Protein AF-A0A0C2BGN0-F1 (afdb_monomer_lite)

Secondary structure (DSSP, 8-state):
---HHHHHHHHHHHTTPPPPHHHHHTS-HHHHHHHHHHHHHHHPPEEEEEEEE--TT------HHHHHHHHHHHHHHHTTT--EEEEEEEE-

Organism: NCBI:txid51022

Structure (mmCIF, N/CA/C/O backbone):
data_AF-A0A0C2BGN0-F1
#
_entry.id   AF-A0A0C2BGN0-F1
#
loop_
_atom_site.group_PDB
_atom_site.id
_atom_site.type_symbol
_atom_site.label_atom_id
_atom_site.label_alt_id
_atom_site.label_comp_id
_atom_site.label_asym_id
_atom_site.label_entity_id
_atom_site.label_seq_id
_atom_site.pdbx_PDB_ins_code
_atom_site.Cartn_x
_atom_site.Cartn_y
_atom_site.Cartn_z
_atom_site.occupancy
_atom_site.B_iso_or_equiv
_atom_site.auth_seq_id
_atom_site.auth_comp_id
_atom_site.auth_asym_id
_atom_site.auth_atom_id
_atom_site.pdbx_PDB_model_num
ATOM 1 N N . MET A 1 1 ? -14.292 -19.850 24.625 1.00 54.59 1 MET A N 1
ATOM 2 C CA . MET A 1 1 ? -15.292 -18.809 24.298 1.00 54.59 1 MET A CA 1
ATOM 3 C C . MET A 1 1 ? -14.693 -17.893 23.255 1.00 54.59 1 MET A C 1
ATOM 5 O O . MET A 1 1 ? -13.524 -17.556 23.372 1.00 54.59 1 MET A O 1
ATOM 9 N N . VAL A 1 2 ? -15.456 -17.557 22.223 1.00 53.97 2 VAL A N 1
ATOM 10 C CA . VAL A 1 2 ? -15.005 -16.693 21.131 1.00 53.97 2 VAL A CA 1
ATOM 11 C C . VAL A 1 2 ? -15.200 -15.233 21.556 1.00 53.97 2 VAL A C 1
ATOM 13 O O . VAL A 1 2 ? -16.301 -14.859 21.953 1.00 53.97 2 VAL A O 1
ATOM 16 N N . ASP A 1 3 ? -14.134 -14.432 21.525 1.00 70.25 3 ASP A N 1
ATOM 17 C CA . ASP A 1 3 ? -14.149 -13.011 21.901 1.00 70.25 3 ASP A CA 1
ATOM 18 C C . ASP A 1 3 ? -14.866 -12.196 20.809 1.00 70.25 3 ASP A C 1
ATOM 20 O O . ASP A 1 3 ? -14.280 -11.775 19.809 1.00 70.25 3 ASP A O 1
ATOM 24 N N . VAL A 1 4 ? -16.184 -12.054 20.971 1.00 72.62 4 VAL A N 1
ATOM 25 C CA . VAL A 1 4 ? -17.081 -11.357 20.036 1.00 72.62 4 VAL A CA 1
ATOM 26 C C . VAL A 1 4 ? -16.629 -9.909 19.762 1.00 72.62 4 VAL A C 1
ATOM 28 O O . VAL A 1 4 ? -16.605 -9.526 18.590 1.00 72.62 4 VAL A O 1
ATOM 31 N N . PRO A 1 5 ? -16.214 -9.101 20.762 1.00 66.69 5 PRO A N 1
ATOM 32 C CA . PRO A 1 5 ? -15.586 -7.797 20.531 1.00 66.69 5 PRO A CA 1
ATOM 33 C C . PRO A 1 5 ? -14.368 -7.842 19.602 1.00 66.69 5 PRO A C 1
ATOM 35 O O . PRO A 1 5 ? -14.252 -7.014 18.696 1.00 66.69 5 PRO A O 1
ATOM 38 N N . HIS A 1 6 ? -13.479 -8.820 19.792 1.00 64.06 6 HIS A N 1
ATOM 39 C CA . HIS A 1 6 ? -12.293 -8.976 18.955 1.00 64.06 6 HIS A CA 1
ATOM 40 C C . HIS A 1 6 ? -12.662 -9.329 17.509 1.00 64.06 6 HIS A C 1
ATOM 42 O O . HIS A 1 6 ? -12.184 -8.686 16.575 1.00 64.06 6 HIS A O 1
ATOM 48 N N . LEU A 1 7 ? -13.582 -10.272 17.310 1.00 65.62 7 LEU A N 1
ATOM 49 C CA . LEU A 1 7 ? -14.094 -10.618 15.980 1.00 65.62 7 LEU A CA 1
ATOM 50 C C . LEU A 1 7 ? -14.762 -9.436 15.282 1.00 65.62 7 LEU A C 1
ATOM 52 O O . LEU A 1 7 ? -14.507 -9.195 14.107 1.00 65.62 7 LEU A O 1
ATOM 56 N N . ASN A 1 8 ? -15.559 -8.658 16.009 1.00 68.12 8 ASN A N 1
ATOM 57 C CA . ASN A 1 8 ? -16.207 -7.470 15.464 1.00 68.12 8 ASN A CA 1
ATOM 58 C C . ASN A 1 8 ? -15.168 -6.415 15.039 1.00 68.12 8 ASN A C 1
ATOM 60 O O . ASN A 1 8 ? -15.316 -5.785 13.996 1.00 68.12 8 ASN A O 1
ATOM 64 N N . SER A 1 9 ? -14.069 -6.274 15.792 1.00 64.88 9 SER A N 1
ATOM 65 C CA . SER A 1 9 ? -12.955 -5.403 15.396 1.00 64.88 9 SER A CA 1
ATOM 66 C C . SER A 1 9 ? -12.246 -5.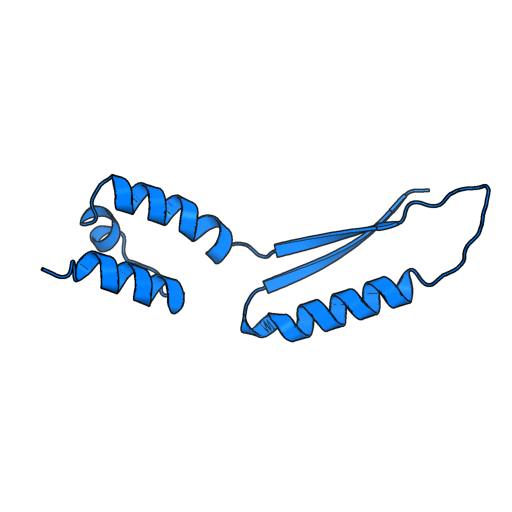888 14.123 1.00 64.88 9 SER A C 1
ATOM 68 O O . SER A 1 9 ? -11.918 -5.068 13.270 1.00 64.88 9 SER A O 1
ATOM 70 N N . ILE A 1 10 ? -12.084 -7.206 13.940 1.00 65.00 10 ILE A N 1
ATOM 71 C CA . ILE A 1 10 ? -11.489 -7.797 12.729 1.00 65.00 10 ILE A CA 1
ATOM 72 C C . ILE A 1 10 ? -12.407 -7.596 11.519 1.00 65.00 10 ILE A C 1
ATOM 74 O O . ILE A 1 10 ? -11.932 -7.183 10.466 1.00 65.00 10 ILE A O 1
ATOM 78 N N . VAL A 1 11 ? -13.711 -7.840 11.667 1.00 66.88 11 VAL A N 1
ATOM 79 C CA . VAL A 1 11 ? -14.692 -7.681 10.581 1.00 66.88 11 VAL A CA 1
ATOM 80 C C . VAL A 1 11 ? -14.808 -6.215 10.163 1.00 66.88 11 VAL A C 1
ATOM 82 O O . VAL A 1 11 ? -14.719 -5.911 8.979 1.00 66.88 11 VAL A O 1
ATOM 85 N N . LYS A 1 12 ? -14.912 -5.280 11.116 1.00 67.25 12 LYS A N 1
ATOM 86 C CA . LYS A 1 12 ? -14.928 -3.839 10.808 1.00 67.25 12 LYS A CA 1
ATOM 87 C C . LYS A 1 12 ? -13.637 -3.361 10.153 1.00 67.25 12 LYS A C 1
ATOM 89 O O . LYS A 1 12 ? -13.685 -2.511 9.269 1.00 67.25 12 LYS A O 1
ATOM 94 N N . ARG A 1 13 ? -12.493 -3.921 10.557 1.00 63.50 13 ARG A N 1
ATOM 95 C CA . ARG A 1 13 ? -11.193 -3.675 9.922 1.00 63.50 13 ARG A CA 1
ATOM 96 C C . ARG A 1 13 ? -11.195 -4.124 8.460 1.00 63.50 13 ARG A C 1
ATOM 98 O O . ARG A 1 13 ? -10.784 -3.349 7.602 1.00 63.50 13 ARG A O 1
ATOM 105 N N . ASP A 1 14 ? -11.676 -5.335 8.185 1.00 64.06 14 ASP A N 1
ATOM 106 C CA . ASP A 1 14 ? -11.765 -5.887 6.826 1.00 64.06 14 ASP A CA 1
ATOM 107 C C . ASP A 1 14 ? -12.710 -5.066 5.937 1.00 64.06 14 ASP A C 1
ATOM 109 O O . ASP A 1 14 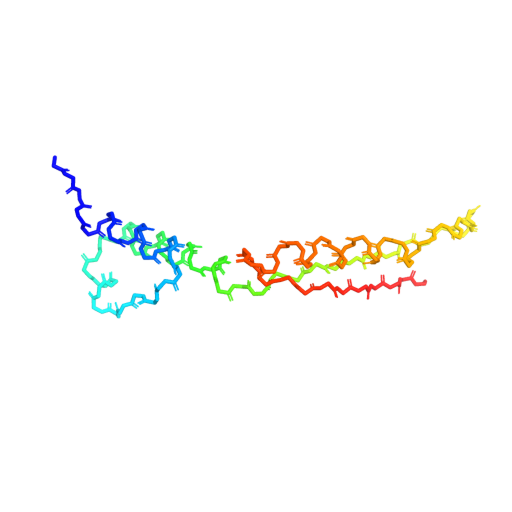? -12.412 -4.788 4.778 1.00 64.06 14 ASP A O 1
ATOM 113 N N . LEU A 1 15 ? -13.811 -4.588 6.520 1.00 63.28 15 LEU A N 1
ATOM 114 C CA . LEU A 1 15 ? -14.807 -3.750 5.852 1.00 63.28 15 LEU A CA 1
ATOM 115 C C . LEU A 1 15 ? -14.435 -2.257 5.794 1.00 63.28 15 LEU A C 1
ATOM 117 O O . LEU A 1 15 ? -15.174 -1.471 5.204 1.00 63.28 15 LEU A O 1
ATOM 121 N N . ARG A 1 16 ? -13.301 -1.845 6.382 1.00 66.81 16 ARG A N 1
ATOM 122 C CA . ARG A 1 16 ? -12.860 -0.436 6.501 1.00 66.81 16 ARG A CA 1
ATOM 123 C C . ARG A 1 16 ? -13.870 0.487 7.181 1.00 66.81 16 ARG A C 1
ATOM 125 O O . ARG A 1 16 ? -13.903 1.694 6.931 1.00 66.81 16 ARG A O 1
ATOM 132 N N . GLU A 1 17 ? -14.683 -0.060 8.072 1.00 66.44 17 GLU A N 1
ATOM 133 C CA . GLU A 1 17 ? -15.657 0.718 8.820 1.00 66.44 17 GLU A CA 1
ATOM 134 C C . GLU A 1 17 ? -14.989 1.430 9.999 1.00 66.44 17 GLU A C 1
ATOM 136 O O . GLU A 1 17 ? -14.270 0.828 10.803 1.00 66.44 17 GLU A O 1
ATOM 141 N N . LYS A 1 18 ? -15.247 2.736 10.135 1.00 65.38 18 LYS A N 1
ATOM 142 C CA . LYS A 1 18 ? -14.764 3.513 11.282 1.00 65.38 18 LYS A CA 1
ATOM 143 C C . LYS A 1 18 ? -15.364 2.967 12.577 1.00 65.38 18 LYS A C 1
ATOM 145 O O . LYS A 1 18 ? -16.583 2.927 12.742 1.00 65.38 18 LYS A O 1
ATOM 150 N N . MET A 1 19 ? -14.503 2.617 13.531 1.00 70.81 19 MET A N 1
ATOM 151 C CA . MET A 1 19 ? -14.938 2.321 14.893 1.00 70.81 19 MET A CA 1
ATOM 152 C C . MET A 1 19 ? -15.129 3.599 15.700 1.00 70.81 19 MET A C 1
ATOM 154 O O . MET A 1 19 ? -14.373 4.562 15.570 1.00 70.81 19 MET A O 1
ATOM 158 N N . GLN A 1 20 ? -16.135 3.583 16.566 1.00 76.56 20 GLN A N 1
ATOM 159 C CA . GLN A 1 20 ? -16.443 4.702 17.440 1.00 76.56 20 GLN A CA 1
ATOM 160 C C . GLN A 1 20 ? -15.515 4.720 18.668 1.00 76.56 20 GLN A C 1
ATOM 162 O O . GLN A 1 20 ? -15.129 3.648 19.142 1.00 76.56 20 GLN A O 1
ATOM 167 N N . PRO A 1 21 ? -15.185 5.892 19.242 1.00 73.69 21 PRO A N 1
ATOM 168 C CA . PRO A 1 21 ? -14.211 6.001 20.335 1.00 73.69 21 PRO A CA 1
ATOM 169 C C . PRO A 1 21 ? -14.512 5.107 21.548 1.00 73.69 21 PRO A C 1
ATOM 171 O O . PRO A 1 21 ? -13.609 4.484 22.102 1.00 73.69 21 PRO A O 1
ATOM 174 N N . TRP A 1 22 ? -15.787 4.965 21.925 1.00 74.06 22 TRP A N 1
ATOM 175 C CA . TRP A 1 22 ? -16.198 4.097 23.037 1.00 74.06 22 TRP A CA 1
ATOM 176 C C . TRP A 1 22 ? -15.980 2.605 22.750 1.00 74.06 22 TRP A C 1
ATOM 178 O O . TRP A 1 22 ? -15.723 1.830 23.666 1.00 74.06 22 TRP A O 1
ATOM 188 N N . GLN A 1 23 ? -16.043 2.195 21.480 1.00 73.75 23 GLN A N 1
ATOM 189 C CA . GLN A 1 23 ? -15.770 0.815 21.067 1.00 73.75 23 GLN A CA 1
ATOM 190 C C . GLN A 1 23 ? -14.280 0.500 21.183 1.00 73.75 23 GLN A C 1
ATOM 192 O O . GLN A 1 23 ? -13.921 -0.611 21.553 1.00 73.75 23 GLN A O 1
ATOM 197 N N . ILE A 1 24 ? -13.420 1.488 20.914 1.00 71.25 24 ILE A N 1
ATOM 198 C CA . ILE A 1 24 ? -11.968 1.373 21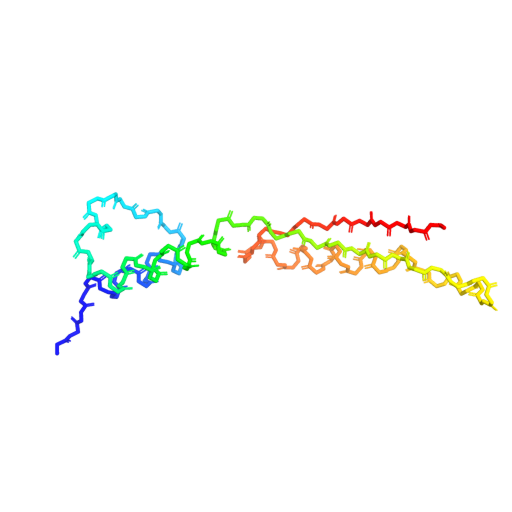.085 1.00 71.25 24 ILE A CA 1
ATOM 199 C C . ILE A 1 24 ? -11.627 1.269 22.575 1.00 71.25 24 ILE A C 1
ATOM 201 O O . ILE A 1 24 ? -10.861 0.394 22.967 1.00 71.25 24 ILE A O 1
ATOM 205 N N . ALA A 1 25 ? -12.242 2.110 23.411 1.00 76.50 25 ALA A N 1
ATOM 206 C CA . ALA A 1 25 ? -12.017 2.119 24.856 1.00 76.50 25 ALA A CA 1
ATOM 207 C C . ALA A 1 25 ? -12.438 0.809 25.552 1.00 76.50 25 ALA A C 1
ATOM 209 O O . 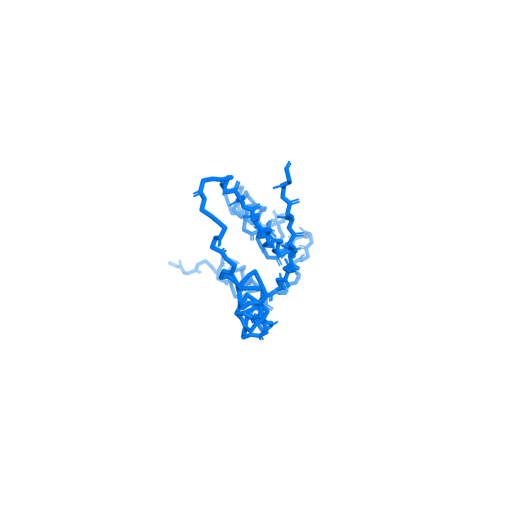ALA A 1 25 ? -11.855 0.448 26.570 1.00 76.50 25 ALA A O 1
ATOM 210 N N . ALA A 1 26 ? -13.414 0.085 24.994 1.00 79.94 26 ALA A N 1
ATOM 211 C CA . ALA A 1 26 ? -13.864 -1.212 25.502 1.00 79.94 26 ALA A CA 1
ATOM 212 C C . ALA A 1 26 ? -12.925 -2.385 25.147 1.00 79.94 26 ALA A C 1
ATOM 214 O O . ALA A 1 26 ? -13.078 -3.478 25.692 1.00 79.94 26 ALA A O 1
ATOM 215 N N . LEU A 1 27 ? -11.964 -2.190 24.234 1.00 76.94 27 LEU A N 1
ATOM 216 C CA . LEU A 1 27 ? -10.963 -3.203 23.898 1.00 76.94 27 LEU A CA 1
ATOM 217 C C . LEU A 1 27 ? -9.878 -3.284 24.975 1.00 76.94 27 LEU A C 1
ATOM 219 O O . LEU A 1 27 ? -9.554 -2.295 25.632 1.00 76.94 27 LEU A O 1
ATOM 223 N N . SER A 1 28 ? -9.248 -4.452 25.101 1.00 82.19 28 SER A N 1
ATOM 224 C CA . SER A 1 28 ? -8.074 -4.614 25.959 1.00 82.19 28 SER A CA 1
ATOM 225 C C . SER A 1 28 ? -6.910 -3.710 25.499 1.00 82.19 28 SER A C 1
ATOM 227 O O . SER A 1 28 ? -6.795 -3.406 24.307 1.00 82.19 28 SER A O 1
ATOM 229 N N . PRO A 1 29 ? -5.985 -3.317 26.397 1.00 79.94 29 PRO A N 1
ATOM 230 C CA . PRO A 1 29 ? -4.858 -2.450 26.038 1.00 79.94 29 PRO A CA 1
ATOM 231 C C . PRO A 1 29 ? -3.974 -2.996 24.903 1.00 79.94 29 PRO A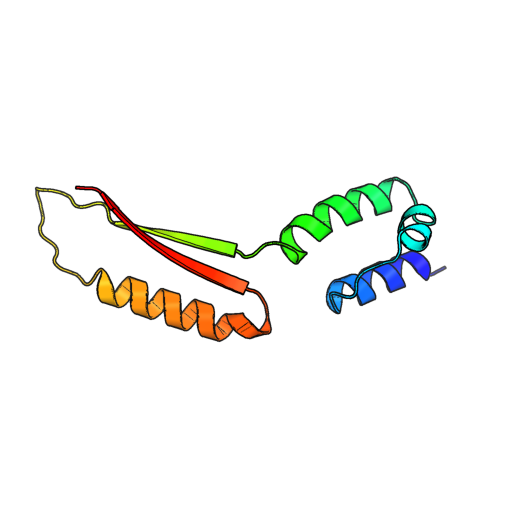 C 1
ATOM 233 O O . PRO A 1 29 ? -3.442 -2.230 24.097 1.00 79.94 29 PRO A O 1
ATOM 236 N N . SER A 1 30 ? -3.823 -4.321 24.803 1.00 76.00 30 SER A N 1
ATOM 237 C CA . SER A 1 30 ? -3.098 -4.970 23.703 1.00 76.00 30 SER A CA 1
ATOM 238 C C . SER A 1 30 ? -3.828 -4.813 22.365 1.00 76.00 30 SER A C 1
ATOM 240 O O . SER A 1 30 ? -3.197 -4.513 21.351 1.00 76.00 30 SER A O 1
ATOM 242 N N . HIS A 1 31 ? -5.156 -4.951 22.362 1.00 72.94 31 HIS A N 1
ATOM 243 C CA . HIS A 1 31 ? -5.989 -4.759 21.177 1.00 72.94 31 HIS A CA 1
ATOM 244 C C . HIS A 1 31 ? -6.074 -3.288 20.755 1.00 72.94 31 HIS A C 1
ATOM 246 O O . HIS A 1 31 ? -6.029 -3.013 19.561 1.00 72.94 31 HIS A O 1
ATOM 252 N N . GLN A 1 32 ? -6.100 -2.342 21.698 1.00 73.94 32 GLN A N 1
ATOM 253 C CA . GLN A 1 32 ? -6.030 -0.908 21.391 1.00 73.94 32 GLN A CA 1
ATOM 254 C C . GLN A 1 32 ? -4.718 -0.538 20.687 1.00 73.94 32 GLN A C 1
ATOM 256 O O . GLN A 1 32 ? -4.742 0.143 19.664 1.00 73.94 32 GLN A O 1
ATOM 261 N N . LYS A 1 33 ? -3.570 -1.035 21.177 1.00 77.06 33 LYS A N 1
ATOM 262 C CA . LYS A 1 33 ? -2.272 -0.824 20.511 1.00 77.06 33 LYS A CA 1
ATOM 263 C C . LYS A 1 33 ? -2.266 -1.401 19.098 1.00 77.06 33 LYS A C 1
ATOM 265 O O . LYS A 1 33 ? -1.872 -0.706 18.168 1.00 77.06 33 LYS A O 1
ATOM 270 N N . ARG A 1 34 ? -2.721 -2.647 18.926 1.00 71.75 34 ARG A N 1
ATOM 271 C CA . ARG A 1 34 ? -2.809 -3.282 17.602 1.00 71.75 34 ARG A CA 1
ATOM 272 C C . ARG A 1 34 ? -3.737 -2.505 16.666 1.00 71.75 34 ARG A C 1
ATOM 274 O O . ARG A 1 34 ? -3.375 -2.321 15.520 1.00 71.75 34 ARG A O 1
ATOM 281 N N . LEU A 1 35 ? -4.861 -1.976 17.151 1.00 71.94 35 LEU A N 1
ATOM 282 C CA . LEU A 1 35 ? -5.765 -1.145 16.351 1.00 71.94 35 LEU A CA 1
ATOM 283 C C . LEU A 1 35 ? -5.075 0.120 15.815 1.00 71.94 35 LEU A C 1
ATOM 285 O O . LEU A 1 35 ? -5.237 0.449 14.645 1.00 71.94 35 LEU A O 1
ATOM 289 N N . VAL A 1 36 ? -4.290 0.814 16.647 1.00 68.56 36 VAL A N 1
ATOM 290 C CA . VAL A 1 36 ? -3.517 1.993 16.216 1.00 68.56 36 VAL A CA 1
ATOM 291 C C . VAL A 1 36 ? -2.523 1.607 15.118 1.00 68.56 36 VAL A C 1
ATOM 293 O O . VAL A 1 36 ? -2.508 2.239 14.063 1.00 68.56 36 VAL A O 1
ATOM 296 N N . TRP A 1 37 ? -1.756 0.533 15.322 1.00 66.12 37 TRP A N 1
ATOM 297 C CA . TRP A 1 37 ? -0.787 0.041 14.336 1.00 66.12 37 TRP A CA 1
ATOM 298 C C . TRP A 1 37 ? -1.436 -0.463 13.041 1.00 66.12 37 TRP A C 1
ATOM 300 O O . TRP A 1 37 ? -0.934 -0.170 11.960 1.00 66.12 37 TRP A O 1
ATOM 310 N N . ASP A 1 38 ? -2.573 -1.150 13.136 1.00 65.12 38 ASP A N 1
ATOM 311 C CA . ASP A 1 38 ? -3.333 -1.664 11.993 1.00 65.12 38 ASP A CA 1
ATOM 312 C C . ASP A 1 38 ? -4.065 -0.535 11.236 1.00 65.12 38 ASP A C 1
ATOM 314 O O . ASP A 1 38 ? -4.325 -0.652 10.040 1.00 65.12 38 ASP A O 1
ATOM 318 N N . SER A 1 39 ? -4.390 0.583 11.899 1.00 62.31 39 SER A N 1
ATOM 319 C CA . SER A 1 39 ? -5.077 1.729 11.278 1.00 62.31 39 SER A CA 1
ATOM 320 C C . SER A 1 39 ? -4.173 2.603 10.400 1.00 62.31 39 SER A C 1
ATOM 322 O O . SER A 1 39 ? -4.658 3.234 9.457 1.00 62.31 39 SER A O 1
ATOM 324 N N . ALA A 1 40 ? -2.862 2.617 10.663 1.00 60.81 40 ALA A N 1
ATOM 325 C CA . ALA A 1 40 ? -1.888 3.343 9.851 1.00 60.81 40 ALA A CA 1
ATOM 326 C C . ALA A 1 40 ? -1.923 2.909 8.366 1.00 60.81 40 ALA A C 1
ATOM 328 O O . ALA A 1 40 ? -2.192 3.764 7.524 1.00 60.81 40 ALA A O 1
ATOM 329 N N . PRO A 1 41 ? -1.794 1.613 8.011 1.00 57.41 41 PRO A N 1
ATOM 330 C CA . PRO A 1 41 ? -1.880 1.171 6.615 1.00 57.41 41 PRO A CA 1
ATOM 331 C C . PRO A 1 41 ? -3.284 1.301 5.996 1.00 57.41 41 PRO A C 1
ATOM 333 O O . PRO A 1 41 ? -3.404 1.469 4.787 1.00 57.41 41 PRO A O 1
ATOM 336 N N . LEU A 1 42 ? -4.360 1.267 6.793 1.00 56.06 42 LEU A N 1
ATOM 337 C CA . LEU A 1 42 ? -5.739 1.393 6.288 1.00 56.06 42 LEU A CA 1
ATOM 338 C C . LEU A 1 42 ? -6.145 2.835 5.947 1.00 56.06 42 LEU A C 1
ATOM 340 O O . LEU A 1 42 ? -7.087 3.039 5.183 1.00 56.06 42 LEU A O 1
ATOM 344 N N . SER A 1 43 ? -5.456 3.828 6.514 1.00 55.06 43 SER A N 1
ATOM 345 C CA . SER A 1 43 ? -5.705 5.258 6.276 1.00 55.06 43 SER A CA 1
ATOM 346 C C . SER A 1 43 ? -4.758 5.886 5.251 1.00 55.06 43 SER A C 1
ATOM 348 O O . SER A 1 43 ? -4.947 7.040 4.862 1.00 55.06 43 SER A O 1
ATOM 350 N N . MET A 1 44 ? -3.741 5.145 4.808 1.00 60.69 44 MET A N 1
ATOM 351 C CA . MET A 1 44 ? -2.663 5.683 3.993 1.00 60.69 44 MET A CA 1
ATOM 352 C C . MET A 1 44 ? -2.991 5.593 2.504 1.00 60.69 44 MET A C 1
ATOM 354 O O . MET A 1 44 ? -3.241 4.522 1.955 1.00 60.69 44 MET A O 1
ATOM 358 N N . ASN A 1 45 ? -2.931 6.741 1.830 1.00 65.88 45 ASN A N 1
ATOM 359 C CA . ASN A 1 45 ? -2.644 6.749 0.404 1.00 65.88 45 ASN A CA 1
ATOM 360 C C . ASN A 1 45 ? -1.200 6.262 0.253 1.00 65.88 45 ASN A C 1
ATOM 362 O O . ASN A 1 45 ? -0.276 6.882 0.779 1.00 65.88 45 ASN A O 1
ATOM 366 N N . TYR A 1 46 ? -1.010 5.139 -0.423 1.00 72.00 46 TYR A N 1
ATOM 367 C CA . TYR A 1 46 ? 0.314 4.592 -0.667 1.00 72.00 46 TYR A CA 1
ATOM 368 C C . TYR A 1 46 ? 0.972 5.390 -1.787 1.00 72.00 46 TYR A C 1
ATOM 370 O O . TYR A 1 46 ? 0.460 5.416 -2.903 1.00 72.00 46 TYR A O 1
ATOM 378 N N . VAL A 1 47 ? 2.095 6.043 -1.500 1.00 79.50 47 VAL A N 1
ATOM 379 C CA . VAL A 1 47 ? 2.863 6.775 -2.512 1.00 79.50 47 VAL A CA 1
ATOM 380 C C . VAL A 1 47 ? 3.973 5.869 -3.035 1.00 79.50 47 VAL A C 1
ATOM 382 O O . VAL A 1 47 ? 4.814 5.407 -2.266 1.00 79.50 47 VAL A O 1
ATOM 385 N N . VAL A 1 48 ? 3.965 5.602 -4.338 1.00 79.81 48 VAL A N 1
ATOM 386 C CA . VAL A 1 48 ? 5.002 4.848 -5.049 1.00 79.81 48 VAL A CA 1
ATOM 387 C C . VAL A 1 48 ? 5.841 5.843 -5.837 1.00 79.81 48 VAL A C 1
ATOM 389 O O . VAL A 1 48 ? 5.347 6.452 -6.783 1.00 79.81 48 VAL A O 1
ATOM 392 N N . GLN A 1 49 ? 7.102 6.012 -5.441 1.00 80.81 49 GLN A N 1
ATOM 393 C CA . GLN A 1 49 ? 8.057 6.887 -6.118 1.00 80.81 49 GLN A CA 1
ATOM 394 C C . GLN A 1 49 ? 8.977 6.047 -7.011 1.00 80.81 49 GLN A C 1
ATOM 396 O O . GLN A 1 49 ? 9.732 5.213 -6.511 1.00 80.81 49 GLN A O 1
ATOM 401 N N . VAL A 1 50 ? 8.932 6.276 -8.320 1.00 81.00 50 VAL A N 1
ATOM 402 C CA . VAL A 1 50 ? 9.885 5.713 -9.281 1.00 81.00 50 VAL A CA 1
ATOM 403 C C . VAL A 1 50 ? 11.044 6.696 -9.413 1.00 81.00 50 VAL A C 1
ATOM 405 O O . VAL A 1 50 ? 10.825 7.865 -9.721 1.00 81.00 50 VAL A O 1
ATOM 408 N N . VAL A 1 51 ? 12.267 6.243 -9.133 1.00 80.38 51 VAL A N 1
ATOM 409 C CA . VAL A 1 51 ? 13.480 7.062 -9.260 1.00 80.38 51 VAL A CA 1
ATOM 410 C C . VAL A 1 51 ? 14.300 6.528 -10.423 1.00 80.38 51 VAL A C 1
ATOM 412 O O . VAL A 1 51 ? 14.767 5.391 -10.381 1.00 80.38 51 VAL A O 1
ATOM 415 N N . HIS A 1 52 ? 14.462 7.350 -11.456 1.00 74.50 52 HIS A N 1
ATOM 416 C CA . HIS A 1 52 ? 15.295 7.031 -12.610 1.00 74.50 52 HIS A CA 1
ATOM 417 C C . HIS A 1 52 ? 16.719 7.515 -12.334 1.00 74.50 52 HIS A C 1
ATOM 419 O O . HIS A 1 52 ? 16.940 8.704 -12.098 1.00 74.50 52 HIS A O 1
ATOM 425 N N . VAL A 1 53 ? 17.666 6.576 -12.330 1.00 73.44 53 VAL A N 1
ATOM 426 C CA . VAL A 1 53 ? 19.099 6.841 -12.169 1.00 73.44 53 VAL A CA 1
ATOM 427 C C . VAL A 1 53 ? 19.767 6.557 -13.507 1.00 73.44 53 VAL A C 1
ATOM 429 O O . VAL A 1 53 ? 19.716 5.425 -13.988 1.00 73.44 53 VAL A O 1
ATOM 432 N N . HIS A 1 54 ? 20.357 7.584 -14.112 1.00 70.12 54 HIS A N 1
ATOM 433 C CA . HIS A 1 54 ? 21.052 7.476 -15.392 1.00 70.12 54 HIS A CA 1
ATOM 434 C C . HIS A 1 54 ? 22.561 7.310 -15.164 1.00 70.12 54 HIS A C 1
ATOM 436 O O . HIS A 1 54 ? 23.145 8.002 -14.333 1.00 70.12 54 HIS A O 1
ATOM 442 N N . ASP A 1 55 ? 23.191 6.391 -15.900 1.00 68.06 55 ASP A N 1
ATOM 443 C CA . ASP A 1 55 ? 24.650 6.257 -15.960 1.00 68.06 55 ASP A CA 1
ATOM 444 C C . ASP A 1 55 ? 25.162 6.887 -17.264 1.00 68.06 55 ASP A C 1
ATOM 446 O O . ASP A 1 55 ? 24.685 6.566 -18.354 1.00 68.06 55 ASP A O 1
ATOM 450 N N . ASN A 1 56 ? 26.158 7.770 -17.160 1.00 66.50 56 ASN A N 1
ATOM 451 C CA . ASN A 1 56 ? 26.784 8.455 -18.295 1.00 66.50 56 ASN A CA 1
ATOM 452 C C . ASN A 1 56 ? 27.494 7.491 -19.263 1.00 66.50 56 ASN A C 1
ATOM 454 O O . ASN A 1 56 ? 27.775 7.865 -20.401 1.00 66.50 56 ASN A O 1
ATOM 458 N N . ALA A 1 57 ? 27.812 6.268 -18.825 1.00 65.81 57 ALA A N 1
ATOM 459 C CA . ALA A 1 57 ? 28.524 5.279 -19.633 1.00 65.81 57 ALA A CA 1
ATOM 460 C C . ALA A 1 57 ? 27.623 4.502 -20.611 1.00 65.81 57 ALA A C 1
ATOM 462 O O . ALA A 1 57 ? 28.129 3.867 -21.537 1.00 65.81 57 ALA A O 1
ATOM 463 N N . SER A 1 58 ? 26.301 4.531 -20.427 1.00 59.41 58 SER A N 1
ATOM 464 C CA . SER A 1 58 ? 25.368 3.772 -21.258 1.00 59.41 58 SER A CA 1
ATOM 465 C C . SER A 1 58 ? 24.042 4.541 -21.362 1.00 59.41 58 SER A C 1
ATOM 467 O O . SER A 1 58 ? 23.222 4.474 -20.440 1.00 59.41 58 SER A O 1
ATOM 469 N N . PRO A 1 59 ? 23.798 5.279 -22.463 1.00 61.00 59 PRO A N 1
ATOM 470 C CA . PRO A 1 59 ? 22.508 5.901 -22.715 1.00 61.00 59 PRO A CA 1
ATOM 471 C C . PRO A 1 59 ? 21.551 4.798 -23.164 1.00 61.00 59 PRO A C 1
ATOM 473 O O . PRO A 1 59 ? 21.272 4.612 -24.346 1.00 61.00 59 PRO A O 1
ATOM 476 N N . VAL A 1 60 ? 21.106 3.979 -22.216 1.00 58.62 60 VAL A N 1
ATOM 477 C CA . VAL A 1 60 ? 20.017 3.052 -22.477 1.00 58.62 60 VAL A CA 1
ATOM 478 C C . VAL A 1 60 ? 18.744 3.884 -22.376 1.00 58.62 60 VAL A C 1
ATOM 480 O O . VAL A 1 60 ? 18.183 4.072 -21.301 1.00 58.62 60 VAL A O 1
ATOM 483 N N . ASP A 1 61 ? 18.294 4.368 -23.531 1.00 59.81 61 ASP A N 1
ATOM 484 C CA . ASP A 1 61 ? 17.002 5.027 -23.770 1.00 59.81 61 ASP A CA 1
ATOM 485 C C . ASP A 1 61 ? 15.795 4.092 -23.529 1.00 59.81 61 ASP A C 1
ATOM 487 O O . ASP A 1 61 ? 14.702 4.316 -24.055 1.00 59.81 61 ASP A O 1
ATOM 491 N N . THR A 1 62 ? 15.934 3.008 -22.752 1.00 57.06 62 THR A N 1
ATOM 492 C CA . THR A 1 62 ? 14.788 2.149 -22.435 1.00 57.06 62 THR A CA 1
ATOM 493 C C . THR A 1 62 ? 13.891 2.835 -21.418 1.00 57.06 62 THR A C 1
ATOM 495 O O . THR A 1 62 ? 14.001 2.649 -20.208 1.00 57.06 62 THR A O 1
ATOM 498 N N . ALA A 1 63 ? 12.968 3.603 -21.983 1.00 61.72 63 ALA A N 1
ATOM 499 C CA . ALA A 1 63 ? 11.554 3.571 -21.667 1.00 61.72 63 ALA A CA 1
ATOM 500 C C . ALA A 1 63 ? 11.199 3.840 -20.199 1.00 61.72 63 ALA A C 1
ATOM 502 O O . ALA A 1 63 ? 10.449 3.095 -19.566 1.00 61.72 63 ALA A O 1
ATOM 503 N N . SER A 1 64 ? 11.682 4.974 -19.684 1.00 63.88 64 SER A N 1
ATOM 504 C CA . SER A 1 64 ? 11.103 5.627 -18.499 1.00 63.88 64 SER A CA 1
ATOM 505 C C . SER A 1 64 ? 9.563 5.656 -18.574 1.00 63.88 64 SER A C 1
ATOM 507 O O . SER A 1 64 ? 8.871 5.297 -17.617 1.00 63.88 64 SER A O 1
ATOM 509 N N . ASP A 1 65 ? 9.035 5.948 -19.767 1.00 67.62 65 ASP A N 1
ATOM 510 C CA . ASP A 1 65 ? 7.602 5.982 -20.058 1.00 67.62 65 ASP A CA 1
ATOM 511 C C . ASP A 1 65 ? 6.915 4.611 -19.937 1.00 67.62 65 ASP A C 1
ATOM 513 O O . ASP A 1 65 ? 5.793 4.535 -19.433 1.00 67.62 65 ASP A O 1
ATOM 517 N N . ASP A 1 66 ? 7.569 3.510 -20.329 1.00 78.81 66 ASP A N 1
ATOM 518 C CA . ASP A 1 66 ? 6.976 2.169 -20.210 1.00 78.81 66 ASP A CA 1
ATOM 519 C C . ASP A 1 66 ? 6.886 1.726 -18.749 1.00 78.81 66 ASP A C 1
ATOM 521 O O . ASP A 1 66 ? 5.884 1.134 -18.340 1.00 78.81 66 ASP A O 1
ATOM 525 N N . ILE A 1 67 ? 7.892 2.058 -17.934 1.00 80.94 67 ILE A N 1
ATOM 526 C CA . ILE A 1 67 ? 7.879 1.769 -16.494 1.00 80.94 67 ILE A CA 1
ATOM 527 C C . ILE A 1 67 ? 6.727 2.520 -15.829 1.00 80.94 67 ILE A C 1
ATOM 529 O O . ILE A 1 67 ? 5.937 1.918 -15.097 1.00 80.94 67 ILE A O 1
ATOM 533 N N . MET A 1 68 ? 6.581 3.812 -16.125 1.00 83.69 68 MET A N 1
ATOM 534 C CA . MET A 1 68 ? 5.482 4.612 -15.590 1.00 83.69 68 MET A CA 1
ATOM 535 C C . MET A 1 68 ? 4.120 4.085 -16.038 1.00 83.69 68 MET A C 1
ATOM 537 O O . MET A 1 68 ? 3.224 3.911 -15.210 1.00 83.69 68 MET A O 1
ATOM 541 N N . ARG A 1 69 ? 3.981 3.708 -17.312 1.00 85.12 69 ARG A N 1
ATOM 542 C CA . ARG A 1 69 ? 2.751 3.115 -17.848 1.00 85.12 69 ARG A CA 1
ATOM 543 C C . ARG A 1 69 ? 2.385 1.796 -17.161 1.00 85.12 69 ARG A C 1
ATOM 545 O O . ARG A 1 69 ? 1.211 1.559 -16.869 1.00 85.12 69 ARG A O 1
ATOM 552 N N . ILE A 1 70 ? 3.363 0.938 -16.874 1.00 86.94 70 ILE A N 1
ATOM 553 C CA . ILE A 1 70 ? 3.146 -0.314 -16.135 1.00 86.94 70 ILE A CA 1
ATOM 554 C C . ILE A 1 70 ? 2.728 -0.025 -14.688 1.00 86.94 70 ILE A C 1
ATOM 556 O O . ILE A 1 70 ? 1.787 -0.648 -14.188 1.00 86.94 70 ILE A O 1
ATOM 560 N N . MET A 1 71 ? 3.374 0.938 -14.027 1.00 85.00 71 MET A N 1
ATOM 561 C CA . MET A 1 71 ? 3.040 1.325 -12.652 1.00 85.00 71 MET A CA 1
ATOM 562 C C . MET A 1 71 ? 1.639 1.935 -12.547 1.00 85.00 71 MET A C 1
ATOM 564 O O . MET A 1 71 ? 0.900 1.625 -11.612 1.00 85.00 71 MET A O 1
ATOM 568 N N . GLU A 1 72 ? 1.211 2.719 -13.535 1.00 87.50 72 GLU A N 1
ATOM 569 C CA . GLU A 1 72 ? -0.164 3.215 -13.613 1.00 87.50 72 GLU A CA 1
ATOM 570 C C . GLU A 1 72 ? -1.181 2.086 -13.808 1.00 87.50 72 GLU A C 1
ATOM 572 O O . GLU A 1 72 ? -2.222 2.065 -13.146 1.00 87.50 72 GLU A O 1
ATOM 577 N N . LEU A 1 73 ? -0.899 1.118 -14.688 1.00 89.62 73 LEU A N 1
ATOM 578 C CA . LEU A 1 73 ? -1.762 -0.053 -14.874 1.00 89.62 73 LEU A CA 1
ATOM 579 C C . LEU A 1 73 ? -1.880 -0.872 -13.585 1.00 89.62 73 LEU A C 1
ATOM 581 O O . LEU A 1 73 ? -2.968 -1.343 -13.246 1.00 89.62 73 LEU A O 1
ATOM 585 N N . PHE A 1 74 ? -0.779 -1.014 -12.852 1.00 86.06 74 PHE A N 1
ATOM 586 C CA . PHE A 1 74 ? -0.761 -1.660 -11.547 1.00 86.06 74 PHE A CA 1
ATOM 587 C C . PHE A 1 74 ? -1.611 -0.897 -10.521 1.00 86.06 74 PHE A C 1
ATOM 589 O O . PHE A 1 74 ? -2.474 -1.497 -9.876 1.00 86.06 74 PHE A O 1
ATOM 596 N N . ALA A 1 75 ? -1.454 0.427 -10.433 1.00 86.62 75 ALA A N 1
ATOM 597 C CA . ALA A 1 75 ? -2.255 1.273 -9.550 1.00 86.62 75 ALA A CA 1
ATOM 598 C C . ALA A 1 75 ? -3.756 1.187 -9.878 1.00 86.62 75 ALA A C 1
ATOM 600 O O . ALA A 1 75 ? -4.577 1.033 -8.974 1.00 86.62 75 ALA A O 1
ATOM 601 N N . ARG A 1 76 ? -4.125 1.186 -11.168 1.00 88.19 76 ARG A N 1
ATOM 602 C CA . ARG A 1 76 ? -5.518 1.008 -11.619 1.00 88.19 76 ARG A CA 1
ATOM 603 C C . ARG A 1 76 ? -6.089 -0.348 -11.226 1.00 88.19 76 ARG A C 1
ATOM 605 O O . ARG A 1 76 ? -7.230 -0.414 -10.784 1.00 88.19 76 ARG A O 1
ATOM 612 N N . ARG A 1 77 ? -5.319 -1.433 -11.348 1.00 87.25 77 ARG A N 1
ATOM 613 C CA . ARG A 1 77 ? -5.768 -2.768 -10.905 1.00 87.25 77 ARG A CA 1
ATOM 614 C C . ARG A 1 77 ? -6.018 -2.813 -9.401 1.00 87.25 77 ARG A C 1
ATOM 616 O O . ARG A 1 77 ? -6.949 -3.477 -8.955 1.00 87.25 77 ARG A O 1
ATOM 623 N N . LEU A 1 78 ? -5.214 -2.088 -8.631 1.00 82.50 78 LEU A N 1
ATOM 624 C CA . LEU A 1 78 ? -5.321 -2.040 -7.178 1.00 82.50 78 LEU A CA 1
ATOM 625 C C . LEU A 1 78 ? -6.297 -0.987 -6.651 1.00 82.50 78 LEU A C 1
ATOM 627 O O . LEU A 1 78 ? -6.572 -1.013 -5.457 1.00 82.50 78 LEU A O 1
ATOM 631 N N . GLN A 1 79 ? -6.886 -0.135 -7.496 1.00 82.81 79 GLN A N 1
ATOM 632 C CA . GLN A 1 79 ? -7.749 0.980 -7.072 1.00 82.81 79 GLN A CA 1
ATOM 633 C C . GLN A 1 79 ? -8.938 0.560 -6.188 1.00 82.81 79 GLN A C 1
ATOM 635 O O . GLN A 1 79 ? -9.395 1.330 -5.345 1.00 82.81 79 GLN A O 1
ATOM 640 N N . HIS A 1 80 ? -9.449 -0.662 -6.380 1.00 74.38 80 HIS A N 1
ATOM 641 C CA . HIS A 1 80 ? -10.571 -1.213 -5.612 1.00 74.38 80 HIS A CA 1
ATOM 642 C C . HIS A 1 80 ? -10.137 -1.768 -4.253 1.00 74.38 80 HIS A C 1
ATOM 644 O O . HIS A 1 80 ? -10.955 -1.899 -3.347 1.00 74.38 80 HIS A O 1
ATOM 650 N N . VAL A 1 81 ? -8.848 -2.081 -4.112 1.00 72.50 81 VAL A N 1
ATOM 651 C CA . VAL A 1 81 ? -8.258 -2.625 -2.892 1.00 72.50 81 VAL A CA 1
ATOM 652 C C . VAL A 1 81 ? -7.581 -1.521 -2.101 1.00 72.50 81 VAL A C 1
ATOM 654 O O . VAL A 1 81 ? -7.727 -1.492 -0.894 1.00 72.50 81 VAL A O 1
ATOM 657 N N . THR A 1 82 ? -6.870 -0.578 -2.711 1.00 74.44 82 THR A N 1
ATOM 658 C CA . THR A 1 82 ? -6.159 0.491 -1.999 1.00 74.44 82 THR A CA 1
ATOM 659 C C . THR A 1 82 ? -5.941 1.716 -2.886 1.00 74.44 82 THR A C 1
ATOM 661 O O . THR A 1 82 ? -5.998 1.633 -4.111 1.00 74.44 82 THR A O 1
ATOM 664 N N . ARG A 1 83 ? -5.687 2.874 -2.269 1.00 77.75 83 ARG A N 1
ATOM 665 C CA . ARG A 1 83 ? -5.332 4.099 -2.990 1.00 77.75 83 ARG A CA 1
ATOM 666 C C . ARG A 1 83 ? -3.821 4.169 -3.163 1.00 77.75 83 ARG A C 1
ATOM 668 O O . ARG A 1 83 ? -3.099 4.303 -2.179 1.00 77.75 83 ARG A O 1
ATOM 675 N N . LEU A 1 84 ? -3.373 4.094 -4.412 1.00 81.44 84 LEU A N 1
ATOM 676 C CA . LEU A 1 84 ? -1.976 4.245 -4.811 1.00 81.44 84 LEU A CA 1
ATOM 677 C C . LEU A 1 84 ? -1.799 5.542 -5.600 1.00 81.44 84 LEU A C 1
ATOM 679 O O . LEU A 1 84 ? -2.529 5.791 -6.556 1.00 81.44 84 LEU A O 1
ATOM 683 N N . GLN A 1 85 ? -0.817 6.345 -5.208 1.00 82.50 85 GLN A N 1
ATOM 684 C CA . GLN A 1 85 ? -0.357 7.524 -5.928 1.00 82.50 85 GLN A CA 1
ATOM 685 C C . GLN A 1 85 ? 1.026 7.217 -6.497 1.00 82.50 85 GLN A C 1
ATOM 687 O O . GLN A 1 85 ? 1.957 6.962 -5.739 1.00 82.50 85 GLN A O 1
ATOM 692 N N . VAL A 1 86 ? 1.157 7.212 -7.822 1.00 83.06 86 VAL A N 1
ATOM 693 C CA . VAL A 1 86 ? 2.432 6.953 -8.503 1.00 83.06 86 VAL A CA 1
ATOM 694 C C . VAL A 1 86 ? 3.065 8.290 -8.882 1.00 83.06 86 VAL A C 1
ATOM 696 O O . VAL A 1 86 ? 2.414 9.124 -9.507 1.00 83.06 86 VAL A O 1
ATOM 699 N N . CYS A 1 87 ? 4.324 8.485 -8.501 1.00 83.38 87 CYS A N 1
ATOM 700 C CA . CYS A 1 87 ? 5.127 9.665 -8.804 1.00 83.38 87 CYS A CA 1
ATOM 701 C C . CYS A 1 87 ? 6.448 9.226 -9.451 1.00 83.38 87 CYS A C 1
ATOM 703 O O . CYS A 1 87 ? 7.009 8.204 -9.061 1.00 83.38 87 CYS A O 1
ATOM 705 N N . SER A 1 88 ? 6.970 10.009 -10.397 1.00 82.00 88 SER A N 1
ATOM 706 C CA . SER A 1 88 ? 8.302 9.797 -10.980 1.00 82.00 88 SER A CA 1
ATOM 707 C C . SER A 1 88 ? 9.246 10.932 -10.591 1.00 82.00 88 SER A C 1
ATOM 709 O O . SER A 1 88 ? 8.822 12.084 -10.495 1.00 82.00 88 SER A O 1
ATOM 711 N N . LEU A 1 89 ? 10.513 10.600 -10.346 1.00 78.12 89 LEU A N 1
ATOM 712 C CA . LEU A 1 89 ? 11.613 11.543 -10.180 1.00 78.12 89 LEU A CA 1
ATOM 713 C C . LEU A 1 89 ? 12.794 11.097 -11.046 1.00 78.12 89 LEU A C 1
ATOM 715 O O . LEU A 1 89 ? 13.284 9.977 -10.908 1.00 78.12 89 LEU A O 1
ATOM 719 N N . THR A 1 90 ? 13.286 12.003 -11.884 1.00 67.38 90 THR A N 1
ATOM 720 C CA . THR A 1 90 ? 14.518 11.814 -12.653 1.00 67.38 90 THR A CA 1
ATOM 721 C C . THR A 1 90 ? 15.627 12.633 -12.006 1.00 67.38 90 THR A C 1
ATOM 723 O O . THR A 1 90 ? 15.459 13.835 -11.794 1.00 67.38 90 THR A O 1
ATOM 726 N N . LEU A 1 91 ? 16.732 11.978 -11.651 1.00 60.34 91 LEU A N 1
ATOM 727 C CA . LEU A 1 91 ? 17.921 12.626 -11.102 1.00 60.34 91 LEU A CA 1
ATOM 728 C C . LEU A 1 91 ? 18.976 12.715 -12.214 1.00 60.34 91 LEU A C 1
ATOM 730 O O . 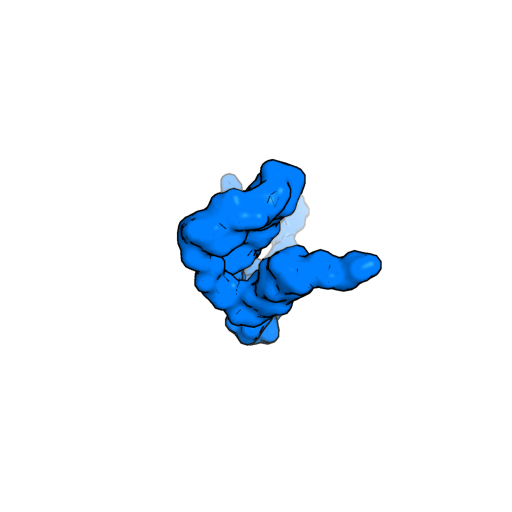LEU A 1 91 ? 19.384 11.681 -12.742 1.00 60.34 91 LEU A O 1
ATOM 734 N N . ASN A 1 92 ? 19.357 13.946 -12.571 1.00 53.34 92 ASN A N 1
ATOM 735 C CA . ASN A 1 92 ? 20.419 14.262 -13.536 1.00 53.34 92 ASN A CA 1
ATOM 736 C C . ASN A 1 92 ? 21.776 14.407 -12.846 1.00 53.34 92 ASN A C 1
ATOM 738 O O . ASN A 1 92 ? 21.793 14.938 -11.710 1.00 53.34 92 ASN A O 1
#

Foldseek 3Di:
DDPPLVVVLVVCLVVVHDDDPVSLVPDDPVVNVVSVVSVVQSPDQAEAEAEDDDDPVDPPVPPPPVVQVVVVVVQVVCVVPHHYHYHYDYDD

Sequence (92 aa):
MVDVPHLNSIVKRDLREKMQPWQIAALSPSHQKRLVWDSAPLSMNYVVQVVHVHDNASPVDTASDDIMRIMELFARRLQHVTRLQVCSLTLN

pLDDT: mean 71.84, std 9.29, range [53.34, 89.62]

Radius of gyration: 20.59 Å; chains: 1; bounding box: 46×33×50 Å